Protein AF-A0A7W6WZ16-F1 (afdb_monomer)

Solvent-accessible surface area (backbone atoms only — not comparable to full-atom values): 5465 Å² total; per-residue (Å²): 131,60,71,68,59,53,49,54,52,39,53,52,36,52,51,52,47,61,51,48,55,51,52,49,54,53,47,51,52,51,48,51,54,39,45,76,71,71,44,92,47,67,68,59,51,55,54,48,51,52,51,52,58,50,47,53,53,44,51,54,52,35,55,49,48,52,46,66,71,70,42,80,76,68,75,72,52,64,67,59,50,50,49,52,52,50,50,56,50,47,61,61,62,75,74,114

Secondary structure (DSSP, 8-state):
--HHHHHHHHHHHHHHHHHHHHHHHHHHHHHHHHHHTT---HHHHHHHHHHHHHHHHHHHHHHHHHHHHH---PPP-HHHHHHHHHHHHHHHHTT-

Mean predicted aligned error: 11.6 Å

Nearest PDB structures (foldseek):
  6he1-assembly1_A  TM=9.398E-01  e=2.734E-01  Pseudomonas aeruginosa
  6r1m-assembly1_A  TM=9.812E-01  e=1.140E+00  Escherichia coli
  6r1m-assembly1_B  TM=9.765E-01  e=1.140E+00  Escherichia coli
  6r1o-assembly1_A-2  TM=9.817E-01  e=1.916E+00  Escherichia coli
  6x94-assembly1_A  TM=7.376E-01  e=6.161E+00  Methanosarcina mazei Go1

pLDDT: mean 83.25, std 11.45, range [54.12, 96.81]

Structure (mmCIF, N/CA/C/O backbone):
d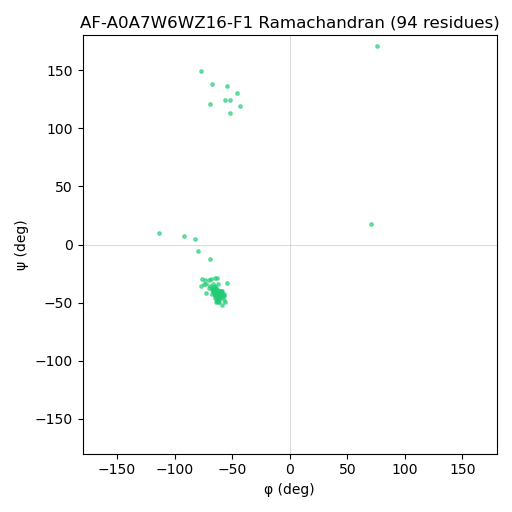ata_AF-A0A7W6WZ16-F1
#
_entry.id   AF-A0A7W6WZ16-F1
#
loop_
_atom_site.group_PDB
_atom_site.id
_atom_site.type_symbol
_atom_site.label_atom_id
_atom_site.label_alt_id
_atom_site.label_comp_id
_atom_site.label_asym_id
_atom_site.label_entity_id
_atom_site.label_seq_id
_atom_site.pdbx_PDB_ins_code
_atom_site.Cartn_x
_atom_site.Cartn_y
_atom_site.Cartn_z
_atom_site.occupancy
_atom_site.B_iso_or_equiv
_atom_site.auth_seq_id
_atom_site.auth_comp_id
_atom_site.auth_asym_id
_atom_site.auth_atom_id
_atom_site.pdbx_PDB_model_num
ATOM 1 N N . MET A 1 1 ? 11.009 10.245 -22.408 1.00 58.56 1 MET A N 1
ATOM 2 C CA . MET A 1 1 ? 11.369 10.701 -21.049 1.00 58.56 1 MET A CA 1
ATOM 3 C C . MET A 1 1 ? 12.799 10.281 -20.790 1.00 58.56 1 MET A C 1
ATOM 5 O O . MET A 1 1 ? 13.184 9.225 -21.279 1.00 58.56 1 MET A O 1
ATOM 9 N N . ASP A 1 2 ? 13.575 11.113 -20.103 1.00 83.25 2 ASP A N 1
ATOM 10 C CA . ASP A 1 2 ? 14.966 10.804 -19.770 1.00 83.25 2 ASP A CA 1
ATOM 11 C C . ASP A 1 2 ? 15.032 9.631 -18.773 1.00 83.25 2 ASP A C 1
ATOM 13 O O . ASP A 1 2 ? 14.216 9.545 -17.850 1.00 83.25 2 ASP A O 1
ATOM 17 N N . ARG A 1 3 ? 15.970 8.703 -18.970 1.00 78.06 3 ARG A N 1
ATOM 18 C CA . ARG A 1 3 ? 16.079 7.460 -18.187 1.00 78.06 3 ARG A CA 1
ATOM 19 C C . ARG A 1 3 ? 16.345 7.748 -16.708 1.00 78.06 3 ARG A C 1
ATOM 21 O O . ARG A 1 3 ? 15.816 7.052 -15.842 1.00 78.06 3 ARG A O 1
ATOM 28 N N . GLU A 1 4 ? 17.096 8.809 -16.423 1.00 83.50 4 GLU A N 1
ATOM 29 C CA . GLU A 1 4 ? 17.380 9.260 -15.058 1.00 83.50 4 GLU A CA 1
ATOM 30 C C . GLU A 1 4 ? 16.125 9.770 -14.332 1.00 83.50 4 GLU A C 1
ATOM 32 O O . GLU A 1 4 ? 15.941 9.514 -13.141 1.00 83.50 4 GLU A O 1
ATOM 37 N N . MET A 1 5 ? 15.214 10.445 -15.043 1.00 84.50 5 MET A N 1
ATOM 38 C CA . MET A 1 5 ? 13.941 10.909 -14.476 1.00 84.50 5 MET A CA 1
ATOM 39 C C . MET A 1 5 ? 13.057 9.723 -14.069 1.00 84.50 5 MET A C 1
ATOM 41 O O . MET A 1 5 ? 12.481 9.722 -12.981 1.00 84.50 5 MET A O 1
ATOM 45 N N . LEU A 1 6 ? 12.992 8.687 -14.912 1.00 80.94 6 LEU A N 1
ATOM 46 C CA . LEU A 1 6 ? 12.233 7.469 -14.621 1.00 80.94 6 LEU A CA 1
ATOM 47 C C . LEU A 1 6 ? 12.799 6.704 -13.414 1.00 80.94 6 LEU A C 1
ATOM 49 O O . LEU A 1 6 ? 12.025 6.205 -12.600 1.00 80.94 6 LEU A O 1
ATOM 53 N N . GLN A 1 7 ? 14.124 6.656 -13.244 1.00 84.56 7 GLN A N 1
ATOM 54 C CA . GLN A 1 7 ? 14.748 6.055 -12.057 1.00 84.56 7 GLN A CA 1
ATOM 55 C C . GLN A 1 7 ? 14.414 6.814 -10.769 1.00 84.56 7 GLN A C 1
ATOM 57 O O . GLN A 1 7 ? 14.038 6.188 -9.781 1.00 84.56 7 GLN A O 1
ATOM 62 N N . ARG A 1 8 ? 14.455 8.153 -10.782 1.00 85.06 8 ARG A N 1
ATOM 63 C CA . ARG A 1 8 ? 14.051 8.959 -9.614 1.00 85.06 8 ARG A CA 1
ATOM 64 C C . ARG A 1 8 ? 12.585 8.741 -9.247 1.00 85.06 8 ARG A C 1
ATOM 66 O O . ARG A 1 8 ? 12.256 8.596 -8.071 1.00 85.06 8 ARG A O 1
ATOM 73 N N . HIS A 1 9 ? 11.702 8.681 -10.244 1.00 82.12 9 HIS A N 1
ATOM 74 C CA . HIS A 1 9 ? 10.290 8.377 -10.014 1.00 82.12 9 HIS A CA 1
ATOM 75 C C . HIS A 1 9 ? 10.089 6.956 -9.471 1.00 82.12 9 HIS A C 1
ATOM 77 O O . HIS A 1 9 ? 9.262 6.764 -8.580 1.00 82.12 9 HIS A O 1
ATOM 83 N N . LEU A 1 10 ? 10.868 5.977 -9.945 1.00 85.44 10 LEU A N 1
ATOM 84 C CA . LEU A 1 10 ? 10.834 4.611 -9.425 1.00 85.44 10 LEU A CA 1
ATOM 85 C C . LEU A 1 10 ? 11.254 4.557 -7.952 1.00 85.44 10 LEU A C 1
ATOM 87 O O . LEU A 1 10 ? 10.538 3.969 -7.143 1.00 85.44 10 LEU A O 1
ATOM 91 N N . GLU A 1 11 ? 12.371 5.190 -7.593 1.00 88.62 11 GLU A N 1
ATOM 92 C CA . GLU A 1 11 ? 12.841 5.248 -6.205 1.00 88.62 11 GLU A CA 1
ATOM 93 C C . GLU A 1 11 ? 11.805 5.905 -5.287 1.00 88.62 11 GLU A C 1
ATOM 95 O O . GLU A 1 11 ? 11.524 5.407 -4.194 1.00 88.62 11 GLU A O 1
ATOM 100 N N . GLN A 1 12 ? 11.190 7.002 -5.735 1.00 86.69 12 GLN A N 1
ATOM 101 C CA . GLN A 1 12 ? 10.133 7.673 -4.985 1.00 86.69 12 GLN A CA 1
ATOM 102 C C . GLN A 1 12 ? 8.898 6.774 -4.815 1.00 86.69 12 GLN A C 1
ATOM 104 O O . GLN A 1 12 ? 8.382 6.646 -3.703 1.00 86.69 12 GLN A O 1
ATOM 109 N N . ALA A 1 13 ? 8.451 6.108 -5.883 1.00 82.25 13 ALA A N 1
ATOM 110 C CA . ALA A 1 13 ? 7.322 5.183 -5.833 1.00 82.25 13 ALA A CA 1
ATOM 111 C C . ALA A 1 13 ? 7.596 4.005 -4.884 1.00 82.25 13 ALA A C 1
ATOM 113 O O . ALA A 1 13 ? 6.743 3.656 -4.069 1.00 82.25 13 ALA A O 1
ATOM 114 N N . GLN A 1 14 ? 8.802 3.433 -4.919 1.00 86.00 14 GLN A N 1
ATOM 115 C CA . GLN A 1 14 ? 9.210 2.349 -4.022 1.00 86.00 14 GLN A CA 1
ATOM 116 C C . GLN A 1 14 ? 9.227 2.785 -2.552 1.00 86.00 14 GLN A C 1
ATOM 118 O O . GLN A 1 14 ? 8.718 2.062 -1.693 1.00 86.00 14 GLN A O 1
ATOM 123 N N . ARG A 1 15 ? 9.754 3.979 -2.251 1.00 88.12 15 ARG A N 1
ATOM 124 C CA . ARG A 1 15 ? 9.737 4.532 -0.886 1.00 88.12 15 ARG A CA 1
ATOM 125 C C . ARG A 1 15 ? 8.313 4.741 -0.379 1.00 88.12 15 ARG A C 1
ATOM 127 O O . ARG A 1 15 ? 8.021 4.373 0.756 1.00 88.12 15 ARG A O 1
ATOM 134 N N . HIS A 1 16 ? 7.427 5.286 -1.211 1.00 84.06 16 HIS A N 1
ATOM 135 C CA . HIS A 1 16 ? 6.028 5.500 -0.839 1.00 84.06 16 HIS A CA 1
ATOM 136 C C . HIS A 1 16 ? 5.282 4.186 -0.586 1.00 84.06 16 HIS A C 1
ATOM 138 O O . HIS A 1 16 ? 4.554 4.097 0.402 1.00 84.06 16 HIS A O 1
ATOM 144 N N . VAL A 1 17 ? 5.505 3.160 -1.417 1.00 83.81 17 VAL A N 1
ATOM 145 C CA . VAL A 1 17 ? 4.944 1.811 -1.222 1.00 83.81 17 VAL A CA 1
ATOM 146 C C . VAL A 1 17 ? 5.388 1.238 0.126 1.00 83.81 17 VAL A C 1
ATOM 148 O O . VAL A 1 17 ? 4.537 0.884 0.940 1.00 83.81 17 VAL A O 1
ATOM 151 N N . ALA A 1 18 ? 6.695 1.242 0.408 1.00 88.38 18 ALA A N 1
ATOM 152 C CA . ALA A 1 18 ? 7.247 0.672 1.639 1.00 88.38 18 ALA A CA 1
ATOM 153 C C . ALA A 1 18 ? 6.878 1.463 2.909 1.00 88.38 18 ALA A C 1
ATOM 155 O O . ALA A 1 18 ? 6.824 0.908 4.008 1.00 88.38 18 ALA A O 1
ATOM 156 N N . GLN A 1 19 ? 6.679 2.780 2.804 1.00 88.50 19 GLN A N 1
ATOM 157 C CA . GLN A 1 19 ? 6.210 3.594 3.928 1.00 88.50 19 GLN A CA 1
ATOM 158 C C . GLN A 1 19 ? 4.729 3.330 4.221 1.00 88.50 19 GLN A C 1
ATOM 160 O O . GLN A 1 19 ? 4.347 3.196 5.381 1.00 88.50 19 GLN A O 1
ATOM 165 N N . ARG A 1 20 ? 3.897 3.219 3.182 1.00 88.12 20 ARG A N 1
ATOM 166 C CA . ARG A 1 20 ? 2.469 2.938 3.347 1.00 88.12 20 ARG A CA 1
ATOM 167 C C . ARG A 1 20 ? 2.192 1.542 3.879 1.00 88.12 20 ARG A C 1
ATOM 169 O O . ARG A 1 20 ? 1.325 1.420 4.731 1.00 88.12 20 ARG A O 1
ATOM 176 N N . GLU A 1 21 ? 2.941 0.528 3.451 1.00 90.75 21 GLU A N 1
ATOM 177 C CA . GLU A 1 21 ? 2.834 -0.832 4.007 1.00 90.75 21 GLU A CA 1
ATOM 178 C C . GLU A 1 21 ? 3.067 -0.842 5.518 1.00 90.75 21 GLU A C 1
ATOM 180 O O . GLU A 1 21 ? 2.280 -1.419 6.263 1.00 90.75 21 GLU A O 1
ATOM 185 N N . ARG A 1 22 ? 4.097 -0.123 5.984 1.00 91.38 22 ARG A N 1
AT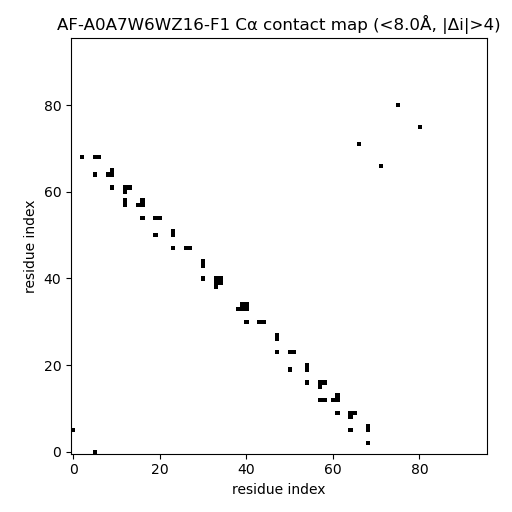OM 186 C CA . ARG A 1 22 ? 4.363 0.036 7.419 1.00 91.38 22 ARG A CA 1
ATOM 187 C C . ARG A 1 22 ? 3.214 0.732 8.142 1.00 91.38 22 ARG A C 1
ATOM 189 O O . ARG A 1 22 ? 2.761 0.241 9.168 1.00 91.38 22 ARG A O 1
ATOM 196 N N . HIS A 1 23 ? 2.707 1.836 7.595 1.00 89.88 23 HIS A N 1
ATOM 197 C CA . HIS A 1 23 ? 1.590 2.554 8.213 1.00 89.88 23 HIS A CA 1
ATOM 198 C C . HIS A 1 23 ? 0.295 1.729 8.245 1.00 89.88 23 HIS A C 1
ATOM 200 O O . HIS A 1 23 ? -0.437 1.806 9.226 1.00 89.88 23 HIS A O 1
ATOM 206 N N . ILE A 1 24 ? 0.004 0.946 7.203 1.00 92.56 24 ILE A N 1
ATOM 207 C CA . ILE A 1 24 ? -1.159 0.049 7.166 1.00 92.56 24 ILE A CA 1
ATOM 208 C C . ILE A 1 24 ? -1.036 -1.001 8.274 1.00 92.56 24 ILE A C 1
ATOM 210 O O . ILE A 1 24 ? -1.951 -1.115 9.084 1.00 92.56 24 ILE A O 1
ATOM 214 N N . ALA A 1 25 ? 0.114 -1.673 8.382 1.00 93.50 25 ALA A N 1
ATOM 215 C CA . ALA A 1 25 ? 0.351 -2.668 9.428 1.00 93.50 25 ALA A CA 1
ATOM 216 C C . ALA A 1 25 ? 0.227 -2.070 10.844 1.00 93.50 25 ALA A C 1
ATOM 218 O O . ALA A 1 25 ? -0.378 -2.665 11.734 1.00 93.50 25 ALA A O 1
ATOM 219 N N . GLU A 1 26 ? 0.751 -0.861 11.065 1.00 93.56 26 GLU A N 1
ATOM 220 C CA . GLU A 1 26 ? 0.592 -0.159 12.343 1.00 93.56 26 GLU A CA 1
ATOM 221 C C . GLU A 1 26 ? -0.873 0.184 12.651 1.00 93.56 26 GLU A C 1
ATOM 223 O O . GLU A 1 26 ? -1.294 0.087 13.806 1.00 93.56 26 GLU A O 1
ATOM 228 N N . GLN A 1 27 ? -1.659 0.582 11.646 1.00 94.56 27 GLN A N 1
ATOM 229 C CA . GLN A 1 27 ? -3.078 0.890 11.832 1.00 94.56 27 GLN A CA 1
ATOM 230 C C . GLN A 1 27 ? -3.903 -0.365 12.108 1.00 94.56 27 GLN A C 1
ATOM 232 O O . GLN A 1 27 ? -4.780 -0.323 12.964 1.00 94.56 27 GLN A O 1
ATOM 237 N N . GLU A 1 28 ? -3.590 -1.490 11.470 1.00 95.25 28 GLU A N 1
ATOM 238 C CA . GLU A 1 28 ? -4.223 -2.778 11.775 1.00 95.25 28 GLU A CA 1
ATOM 239 C C . GLU A 1 28 ? -4.020 -3.189 13.231 1.00 95.25 28 GLU A C 1
ATOM 241 O O . GLU A 1 28 ? -4.978 -3.564 13.909 1.00 95.25 28 GLU A O 1
ATOM 246 N N . LEU A 1 29 ? -2.791 -3.057 13.742 1.00 96.25 29 LEU A N 1
ATOM 247 C CA . LEU A 1 29 ? -2.490 -3.350 15.144 1.00 96.25 29 LEU A CA 1
ATOM 248 C C . LEU A 1 29 ? -3.290 -2.446 16.089 1.00 96.25 29 LEU A C 1
ATOM 250 O O . LEU A 1 29 ? -3.916 -2.938 17.027 1.00 96.25 29 LEU A O 1
ATOM 254 N N . ARG A 1 30 ? -3.342 -1.136 15.811 1.00 95.12 30 ARG A N 1
ATOM 255 C CA . ARG A 1 30 ? -4.117 -0.180 16.621 1.00 95.12 30 ARG A CA 1
ATOM 256 C C . ARG A 1 30 ? -5.614 -0.474 16.595 1.00 95.12 30 ARG A C 1
ATOM 258 O O . ARG A 1 30 ? -6.267 -0.381 17.630 1.00 95.12 30 ARG A O 1
ATOM 265 N N . ILE A 1 31 ? -6.161 -0.822 15.433 1.00 95.75 31 ILE A N 1
ATOM 266 C CA . ILE A 1 31 ? -7.574 -1.183 15.285 1.00 95.75 31 ILE A CA 1
ATOM 267 C C . ILE A 1 31 ? -7.886 -2.450 16.084 1.00 95.75 31 ILE A C 1
ATOM 269 O O . ILE A 1 31 ? -8.892 -2.485 16.789 1.00 95.75 31 ILE A O 1
ATOM 273 N N . ASN A 1 32 ? -7.013 -3.457 16.033 1.00 95.62 32 ASN A N 1
ATOM 274 C CA . ASN A 1 32 ? -7.170 -4.679 16.818 1.00 95.62 32 ASN A CA 1
ATOM 275 C C . ASN A 1 32 ? -7.153 -4.382 18.328 1.00 95.62 32 ASN A C 1
ATOM 277 O O . ASN A 1 32 ? -8.043 -4.820 19.059 1.00 95.62 32 ASN A O 1
ATOM 281 N N . ASP A 1 33 ? -6.212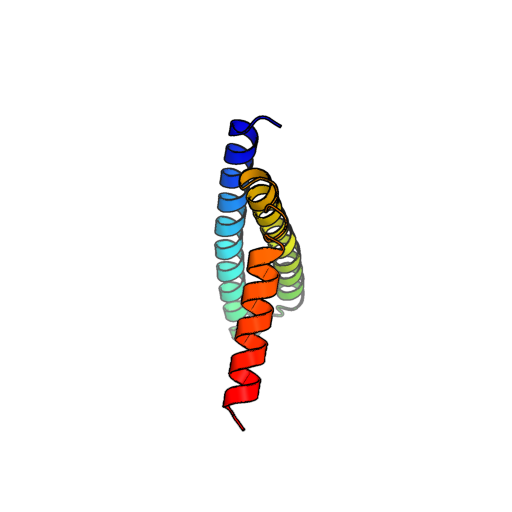 -3.554 18.789 1.00 96.25 33 ASP A N 1
ATOM 282 C CA . ASP A 1 33 ? -6.157 -3.132 20.190 1.00 96.25 33 ASP A CA 1
ATOM 283 C C . ASP A 1 33 ? -7.428 -2.393 20.631 1.00 96.25 33 ASP A C 1
ATOM 285 O O . ASP A 1 33 ? -7.969 -2.682 21.700 1.00 96.25 33 ASP A O 1
ATOM 289 N N . LEU A 1 34 ? -7.953 -1.487 19.801 1.00 95.19 34 LEU A N 1
ATOM 290 C CA . LEU A 1 34 ? -9.211 -0.784 20.071 1.00 95.19 34 LEU A CA 1
ATOM 291 C C . LEU A 1 34 ? -10.411 -1.740 20.106 1.00 95.19 34 LEU A C 1
ATOM 293 O O . LEU A 1 34 ? -11.239 -1.652 21.015 1.00 95.19 34 LEU A O 1
ATOM 297 N N . ALA A 1 35 ? -10.482 -2.686 19.170 1.00 95.06 35 ALA A N 1
ATOM 298 C CA . ALA A 1 35 ? -11.542 -3.688 19.123 1.00 95.06 35 ALA A CA 1
ATOM 299 C C . ALA A 1 35 ? -11.520 -4.590 20.367 1.00 95.06 35 ALA A C 1
ATOM 301 O O . ALA A 1 35 ? -12.564 -4.863 20.960 1.00 95.06 35 ALA A O 1
ATOM 302 N N . ARG A 1 36 ? -10.328 -4.990 20.830 1.00 95.94 36 ARG A N 1
ATOM 303 C CA . ARG A 1 36 ? -10.147 -5.770 22.065 1.00 95.94 36 ARG A CA 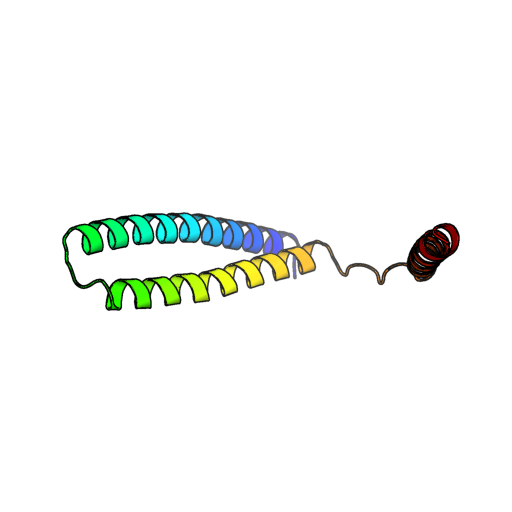1
ATOM 304 C C . ARG A 1 36 ? -10.601 -5.009 23.313 1.00 95.94 36 ARG A C 1
ATOM 306 O O . ARG A 1 36 ? -11.036 -5.630 24.280 1.00 95.94 36 ARG A O 1
ATOM 313 N N . LEU A 1 37 ? -10.522 -3.680 23.292 1.00 96.50 37 LEU A N 1
ATOM 314 C CA . LEU A 1 37 ? -11.040 -2.798 24.343 1.00 96.50 37 LEU A CA 1
ATOM 315 C C . LEU A 1 37 ? -12.552 -2.522 24.214 1.00 96.50 37 LEU A C 1
ATOM 317 O O . LEU A 1 37 ? -13.089 -1.718 24.977 1.00 96.50 37 LEU A O 1
ATOM 321 N N . GLY A 1 38 ? -13.240 -3.160 23.260 1.00 96.06 38 GLY A N 1
ATOM 322 C CA . GLY A 1 38 ? -14.672 -2.981 23.021 1.00 96.06 38 GLY A CA 1
ATOM 323 C C . GLY A 1 38 ? -15.038 -1.623 22.416 1.00 96.06 38 GLY A C 1
ATOM 324 O O . GLY A 1 38 ? -16.193 -1.214 22.507 1.00 96.06 38 GLY A O 1
ATOM 325 N N . GLN A 1 39 ? -14.069 -0.903 21.842 1.00 95.88 39 GLN A N 1
ATOM 326 C CA . GLN A 1 39 ? -14.323 0.366 21.161 1.00 95.88 39 GLN A CA 1
ATOM 327 C C . GLN A 1 39 ? -14.938 0.121 19.778 1.00 95.88 39 GLN A C 1
ATOM 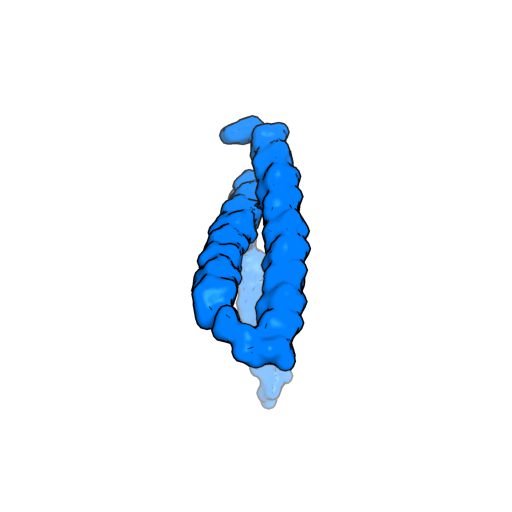329 O O . GLN A 1 39 ? -14.625 -0.871 19.114 1.00 95.88 39 GLN A O 1
ATOM 334 N N . ASP A 1 40 ? -15.775 1.052 19.316 1.00 95.62 40 ASP A N 1
ATOM 335 C CA . ASP A 1 40 ? -16.249 1.038 17.932 1.00 95.62 40 ASP A CA 1
ATOM 336 C C . ASP A 1 40 ? -15.093 1.383 16.984 1.00 95.62 40 ASP A C 1
ATOM 338 O O . ASP A 1 40 ? -14.470 2.441 17.074 1.00 95.62 40 ASP A O 1
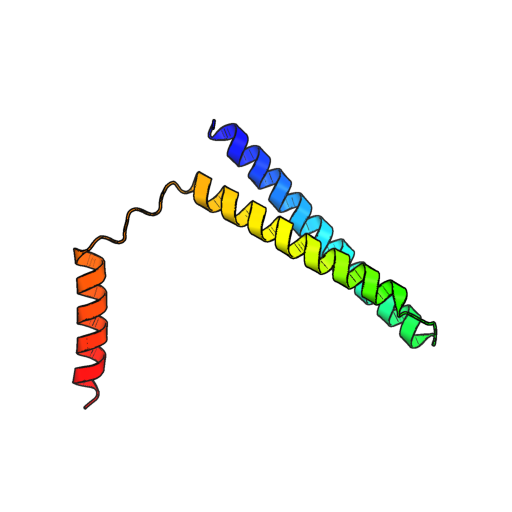ATOM 342 N N . THR A 1 41 ? -14.804 0.463 16.070 1.00 96.81 41 THR A N 1
ATOM 343 C CA . THR A 1 41 ? -13.719 0.572 15.090 1.00 96.81 41 THR A CA 1
ATOM 344 C C . THR A 1 41 ? -14.236 0.692 13.658 1.00 96.81 41 THR A C 1
ATOM 346 O O . THR A 1 41 ? -13.444 0.635 12.717 1.00 96.81 41 THR A O 1
ATOM 349 N N . THR A 1 42 ? -15.543 0.882 13.456 1.00 95.56 42 THR A N 1
ATOM 350 C CA . THR A 1 42 ? -16.177 0.894 12.127 1.00 95.56 42 THR A CA 1
ATOM 351 C C . THR A 1 42 ? -15.550 1.934 11.194 1.00 95.56 42 THR A C 1
ATOM 353 O O . THR A 1 42 ? -15.151 1.612 10.076 1.00 95.56 42 THR A O 1
ATOM 356 N N . GLU A 1 43 ? -15.397 3.177 11.654 1.00 94.06 43 GLU A N 1
ATOM 357 C CA . GLU A 1 43 ? -14.788 4.242 10.842 1.00 94.06 43 GLU A CA 1
ATOM 358 C C . GLU A 1 43 ? -13.281 4.042 10.635 1.00 94.06 43 GLU A C 1
ATOM 360 O O . GLU A 1 43 ? -12.745 4.396 9.585 1.00 94.06 43 GLU A O 1
ATOM 365 N N . ALA A 1 44 ? -12.594 3.420 11.596 1.00 93.12 44 ALA A N 1
ATOM 366 C CA . ALA A 1 44 ? -11.176 3.109 11.459 1.00 93.12 44 ALA A CA 1
ATOM 367 C C . ALA A 1 44 ? -10.934 2.058 10.362 1.00 93.12 44 ALA A C 1
ATOM 369 O O . ALA A 1 44 ? -10.014 2.219 9.561 1.00 93.12 44 ALA A O 1
ATOM 370 N N . HIS A 1 45 ? -11.800 1.043 10.261 1.00 94.38 45 HIS A N 1
ATOM 371 C CA . HIS A 1 45 ? -11.760 0.067 9.169 1.00 94.38 45 HIS A CA 1
ATOM 372 C C . HIS A 1 45 ? -12.055 0.714 7.810 1.00 94.38 45 HIS A C 1
ATOM 374 O O . HIS A 1 45 ? -11.304 0.497 6.866 1.00 94.38 45 HIS A O 1
ATOM 380 N N . LYS A 1 46 ? -13.062 1.597 7.712 1.00 93.94 46 LYS A N 1
ATOM 381 C CA . LYS A 1 46 ? -13.336 2.339 6.463 1.00 93.94 46 LYS A CA 1
ATOM 382 C C . LYS A 1 46 ? -12.148 3.191 6.015 1.00 93.94 46 LYS A C 1
ATOM 384 O O . LYS A 1 46 ? -11.852 3.292 4.825 1.00 93.94 46 LYS A O 1
ATOM 389 N N . LEU A 1 47 ? -11.458 3.831 6.960 1.00 91.94 47 LEU A N 1
ATOM 390 C CA . LEU A 1 47 ? -10.243 4.582 6.655 1.00 91.94 47 LEU A CA 1
ATOM 391 C C . LEU A 1 47 ? -9.114 3.655 6.182 1.00 91.94 47 LEU A C 1
ATOM 393 O O . LEU A 1 47 ? -8.394 4.001 5.244 1.00 91.94 47 LEU A O 1
ATOM 397 N N . LEU A 1 48 ? -8.979 2.479 6.796 1.00 93.31 48 LEU A N 1
ATOM 398 C CA . LEU A 1 48 ? -7.996 1.478 6.399 1.00 93.31 48 LEU A CA 1
ATOM 399 C C . LEU A 1 48 ? -8.261 0.948 4.979 1.00 93.31 48 LEU A C 1
ATOM 401 O O . LEU A 1 48 ? -7.324 0.854 4.186 1.00 93.31 48 LEU A O 1
ATOM 405 N N . ASP A 1 49 ? -9.523 0.727 4.608 1.00 93.75 49 ASP A N 1
ATOM 406 C CA . ASP A 1 49 ? -9.915 0.348 3.243 1.00 93.75 49 ASP A CA 1
ATOM 407 C C . ASP A 1 49 ? -9.478 1.398 2.208 1.00 93.75 49 ASP A C 1
ATOM 409 O O . ASP A 1 49 ? -8.964 1.062 1.137 1.00 93.75 49 ASP A O 1
ATOM 413 N N . ASN A 1 50 ? -9.591 2.688 2.539 1.00 90.69 50 ASN A N 1
ATOM 414 C CA . ASN A 1 50 ? -9.099 3.766 1.676 1.00 90.69 50 ASN A CA 1
ATOM 415 C C . ASN A 1 50 ? -7.569 3.739 1.528 1.00 90.69 50 ASN A C 1
ATOM 417 O O . ASN A 1 50 ? -7.038 4.011 0.443 1.00 90.69 50 ASN A O 1
ATOM 421 N N . PHE A 1 51 ? -6.839 3.400 2.597 1.00 88.62 51 PHE A N 1
ATOM 422 C CA . PHE A 1 51 ? -5.390 3.220 2.516 1.00 88.62 51 PHE A CA 1
ATOM 423 C C . PHE A 1 51 ? -5.018 2.040 1.623 1.00 88.62 51 PHE A C 1
ATOM 425 O O . PHE A 1 51 ? -4.124 2.198 0.788 1.00 88.62 51 PHE A O 1
ATOM 432 N N . TYR A 1 52 ? -5.742 0.924 1.717 1.00 91.25 52 TYR A N 1
ATOM 433 C CA . TYR A 1 52 ? -5.573 -0.227 0.833 1.00 91.25 52 TYR A CA 1
ATOM 434 C C . TYR A 1 52 ? -5.843 0.115 -0.633 1.00 91.25 52 TYR A C 1
ATOM 436 O O . TYR A 1 52 ? -4.994 -0.136 -1.492 1.00 91.25 52 TYR A O 1
ATOM 444 N N . ALA A 1 53 ? -6.970 0.765 -0.930 1.00 91.31 53 ALA A N 1
ATOM 445 C CA . ALA A 1 53 ? -7.310 1.181 -2.289 1.00 91.31 53 ALA A CA 1
ATOM 446 C C . ALA A 1 53 ? -6.225 2.084 -2.894 1.00 91.31 53 ALA A C 1
ATOM 448 O O . ALA A 1 53 ? -5.800 1.908 -4.037 1.00 91.31 53 ALA A O 1
ATOM 449 N N . SER A 1 54 ? -5.713 3.026 -2.103 1.00 86.81 54 SER A N 1
ATOM 450 C CA . SER A 1 54 ? -4.655 3.916 -2.559 1.00 86.81 54 SER A CA 1
ATOM 451 C C . SER A 1 54 ? -3.288 3.211 -2.652 1.00 86.81 54 SER A C 1
ATOM 453 O O . SER A 1 54 ? -2.504 3.540 -3.539 1.00 86.81 54 SER A O 1
ATOM 455 N N . GLN A 1 55 ? -3.001 2.199 -1.822 1.00 90.06 55 GLN A N 1
ATOM 456 C CA . GLN A 1 55 ? -1.794 1.366 -1.939 1.00 90.06 55 GLN A CA 1
ATOM 457 C C . GLN A 1 55 ? -1.751 0.607 -3.268 1.00 90.06 55 GLN A C 1
ATOM 459 O O . GLN A 1 55 ? -0.709 0.578 -3.925 1.00 90.06 55 GLN A O 1
ATOM 464 N N . VAL A 1 56 ? -2.888 0.065 -3.710 1.00 90.69 56 VAL A N 1
ATOM 465 C CA . VAL A 1 56 ? -3.002 -0.597 -5.019 1.00 90.69 56 VAL A CA 1
ATOM 466 C C . VAL A 1 56 ? -2.619 0.358 -6.152 1.00 90.69 56 VAL A C 1
ATOM 468 O O . VAL A 1 56 ? -1.856 -0.020 -7.040 1.00 90.69 56 VAL A O 1
ATOM 471 N N . GLN A 1 57 ? -3.072 1.614 -6.102 1.00 86.88 57 GLN A N 1
ATOM 472 C CA . GLN A 1 57 ? -2.724 2.625 -7.109 1.00 86.88 57 GLN A CA 1
ATOM 473 C C . GLN A 1 57 ? -1.216 2.929 -7.135 1.00 86.88 57 GLN A C 1
ATOM 475 O O . GLN A 1 57 ? -0.630 3.050 -8.212 1.00 86.88 57 GLN A O 1
ATOM 480 N N . HIS A 1 58 ? -0.564 3.008 -5.968 1.00 82.06 58 HIS A N 1
ATOM 481 C CA . HIS A 1 58 ? 0.889 3.224 -5.883 1.00 82.06 58 HIS A CA 1
ATOM 482 C C . HIS A 1 58 ? 1.687 2.043 -6.442 1.00 82.06 58 HIS A C 1
ATOM 484 O O . HIS A 1 58 ? 2.659 2.254 -7.169 1.00 82.06 58 HIS A O 1
ATOM 490 N N . ILE A 1 59 ? 1.255 0.809 -6.166 1.00 86.94 59 ILE A N 1
ATOM 491 C CA . ILE A 1 59 ? 1.865 -0.406 -6.728 1.00 86.94 59 ILE A CA 1
ATOM 492 C C . ILE A 1 59 ? 1.720 -0.418 -8.254 1.00 86.94 59 ILE A C 1
ATOM 494 O O . ILE A 1 59 ? 2.710 -0.600 -8.960 1.00 86.94 59 ILE A O 1
ATOM 498 N N . GLN A 1 60 ? 0.524 -0.136 -8.778 1.00 87.12 60 GLN A N 1
ATOM 499 C CA . GLN A 1 60 ? 0.287 -0.056 -10.223 1.00 87.12 60 GLN A CA 1
ATOM 500 C C . GLN A 1 60 ? 1.160 1.012 -10.896 1.00 87.12 60 GLN A C 1
ATOM 502 O O . GLN A 1 60 ? 1.693 0.785 -11.984 1.00 87.12 60 GLN A O 1
ATOM 507 N N . HIS A 1 61 ? 1.340 2.168 -10.251 1.00 83.19 61 HIS A N 1
ATOM 508 C CA . HIS A 1 61 ? 2.214 3.222 -10.758 1.00 83.19 61 HIS A CA 1
ATOM 509 C C . HIS A 1 61 ? 3.684 2.782 -10.800 1.00 83.19 61 HIS A C 1
ATOM 511 O O . HIS A 1 61 ? 4.343 2.952 -11.827 1.00 83.19 61 HIS A O 1
ATOM 517 N N . ARG A 1 62 ? 4.183 2.153 -9.726 1.00 85.75 62 ARG A N 1
ATOM 518 C CA . ARG A 1 62 ? 5.534 1.569 -9.678 1.00 85.75 62 ARG A CA 1
ATOM 519 C C . ARG A 1 62 ? 5.732 0.542 -10.793 1.00 85.75 62 ARG A C 1
ATOM 521 O O . ARG A 1 62 ? 6.728 0.600 -11.509 1.00 85.75 62 ARG A O 1
ATOM 528 N N . ASP A 1 63 ? 4.781 -0.370 -10.960 1.00 87.31 63 ASP A N 1
ATOM 529 C CA . ASP A 1 63 ? 4.867 -1.447 -11.947 1.00 87.31 63 ASP A CA 1
ATOM 530 C C . ASP A 1 63 ? 4.832 -0.905 -13.382 1.00 87.31 63 ASP A C 1
ATOM 532 O O . ASP A 1 63 ? 5.528 -1.415 -14.261 1.00 87.31 63 ASP A O 1
ATOM 536 N N . ARG A 1 64 ? 4.086 0.180 -13.624 1.00 85.50 64 ARG A N 1
ATOM 537 C CA . ARG A 1 64 ? 4.128 0.905 -14.897 1.00 85.50 64 ARG A CA 1
ATOM 538 C C . ARG A 1 64 ? 5.511 1.503 -15.166 1.00 85.50 64 ARG A C 1
ATOM 540 O O . ARG A 1 64 ? 6.033 1.300 -16.258 1.00 85.50 64 ARG A O 1
ATOM 547 N N . ILE A 1 65 ? 6.117 2.187 -14.193 1.00 82.81 65 ILE A N 1
ATOM 548 C CA . ILE A 1 65 ? 7.464 2.766 -14.348 1.00 82.81 65 ILE A CA 1
ATOM 549 C C . ILE A 1 65 ? 8.500 1.666 -14.611 1.00 82.81 65 ILE A C 1
ATOM 551 O O . ILE A 1 65 ? 9.367 1.831 -15.466 1.00 82.81 65 ILE A O 1
ATOM 555 N N . LEU A 1 66 ? 8.391 0.521 -13.929 1.00 84.50 66 LEU A N 1
ATOM 556 C CA . LEU A 1 66 ? 9.263 -0.633 -14.168 1.00 84.50 66 LEU A CA 1
ATOM 557 C C . LEU A 1 66 ? 9.152 -1.150 -15.607 1.00 84.50 66 LEU A C 1
ATOM 559 O O . LEU A 1 66 ? 10.175 -1.434 -16.226 1.00 84.50 66 LEU A O 1
ATOM 563 N N . ARG A 1 67 ? 7.936 -1.229 -16.163 1.00 84.62 67 ARG A N 1
ATOM 564 C CA . ARG A 1 67 ? 7.728 -1.604 -17.572 1.00 84.62 67 ARG A CA 1
ATOM 565 C C . ARG A 1 67 ? 8.309 -0.572 -18.534 1.00 84.62 67 ARG A C 1
ATOM 567 O O . ARG A 1 67 ? 8.932 -0.950 -19.517 1.00 84.62 67 ARG A O 1
ATOM 574 N N . GLU A 1 68 ? 8.134 0.717 -18.252 1.00 82.19 68 GLU A N 1
ATOM 575 C CA . GLU A 1 68 ? 8.695 1.791 -19.080 1.00 82.19 68 GLU A CA 1
ATOM 576 C C . GLU A 1 68 ? 10.238 1.787 -19.050 1.00 82.19 68 GLU A C 1
ATOM 578 O O . GLU A 1 68 ? 10.872 2.009 -20.080 1.00 82.19 68 GLU A O 1
ATOM 583 N N . LEU A 1 69 ? 10.850 1.461 -17.904 1.00 81.12 69 LEU A N 1
ATOM 584 C CA . LEU A 1 69 ? 12.306 1.334 -17.742 1.00 81.12 69 LEU A CA 1
ATOM 585 C C . LEU A 1 69 ? 12.898 0.063 -18.362 1.00 81.12 69 LEU A C 1
ATOM 587 O O . LEU A 1 69 ? 14.033 0.102 -18.838 1.00 81.12 69 LEU A O 1
ATOM 591 N N . ALA A 1 70 ? 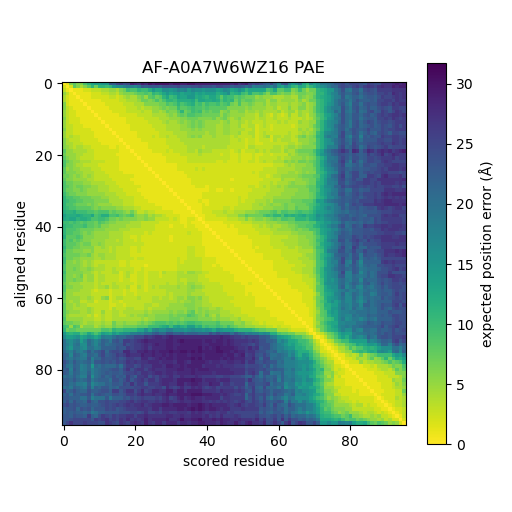12.162 -1.051 -18.355 1.00 80.44 70 ALA A N 1
ATOM 592 C CA . ALA A 1 70 ? 12.583 -2.297 -18.998 1.00 80.44 70 ALA A CA 1
ATOM 593 C C . ALA A 1 70 ? 12.600 -2.195 -20.538 1.00 80.44 70 ALA A C 1
ATOM 595 O O . ALA A 1 70 ? 13.174 -3.058 -21.201 1.00 80.44 70 ALA A O 1
ATOM 596 N N . GLY A 1 71 ? 12.009 -1.133 -21.101 1.00 70.25 71 GLY A N 1
ATOM 597 C CA . GLY A 1 71 ? 11.712 -1.026 -22.527 1.00 70.25 71 GLY A CA 1
ATOM 598 C C . GLY A 1 71 ? 10.503 -1.887 -22.914 1.00 70.25 71 GLY A C 1
ATOM 599 O O . GLY A 1 71 ? 10.010 -2.668 -22.095 1.00 70.25 71 GLY A O 1
ATOM 600 N N . PRO A 1 72 ? 9.977 -1.761 -24.150 1.00 56.38 72 PRO A N 1
ATOM 601 C CA . PRO A 1 72 ? 8.948 -2.677 -24.621 1.00 56.38 72 PRO A CA 1
ATOM 602 C C . PRO A 1 72 ? 9.500 -4.095 -24.494 1.00 56.38 72 PRO A C 1
ATOM 604 O O . PRO A 1 72 ? 10.564 -4.383 -25.040 1.00 56.38 72 PRO A O 1
ATOM 607 N N . VAL A 1 73 ? 8.791 -4.972 -23.776 1.00 54.28 73 VAL A N 1
ATOM 608 C CA . VAL A 1 73 ? 9.023 -6.414 -23.897 1.00 54.28 73 VAL A CA 1
ATOM 609 C C . VAL A 1 73 ? 8.940 -6.685 -25.400 1.00 54.28 73 VAL A C 1
ATOM 611 O O . VAL A 1 73 ? 7.870 -6.431 -25.966 1.00 54.28 73 VAL A O 1
ATOM 614 N N . PRO A 1 74 ? 10.039 -7.071 -26.082 1.00 54.12 74 PRO A N 1
ATOM 615 C CA . PRO A 1 74 ? 9.943 -7.396 -27.494 1.00 54.12 74 PRO A CA 1
ATOM 616 C C . PRO A 1 74 ? 8.845 -8.454 -27.612 1.00 54.12 74 PRO A C 1
ATOM 618 O O . PRO A 1 74 ? 8.777 -9.323 -26.730 1.00 54.12 74 PRO A O 1
ATOM 621 N N . PRO A 1 75 ? 7.941 -8.354 -28.609 1.00 56.19 75 PRO A N 1
ATOM 622 C CA . PRO A 1 75 ? 6.929 -9.383 -28.808 1.00 56.19 75 PRO A CA 1
ATOM 623 C C . PRO A 1 75 ? 7.644 -10.731 -28.721 1.00 56.19 75 PRO A C 1
ATOM 625 O O . PRO A 1 75 ? 8.735 -10.846 -29.294 1.00 56.19 75 PRO A O 1
ATOM 628 N N . PRO A 1 76 ? 7.130 -11.678 -27.912 1.00 59.16 76 PRO A N 1
ATOM 629 C CA . PRO A 1 76 ? 7.824 -12.933 -27.701 1.00 59.16 76 PRO A CA 1
ATOM 630 C C . PRO A 1 76 ? 8.120 -13.492 -29.081 1.00 59.16 76 PRO A C 1
ATOM 632 O O . PRO A 1 76 ? 7.218 -13.557 -29.917 1.00 59.16 76 PRO A O 1
ATOM 635 N N . ASP A 1 77 ? 9.402 -13.759 -29.327 1.00 66.06 77 ASP A N 1
ATOM 636 C CA . ASP A 1 77 ? 9.887 -14.245 -30.611 1.00 66.06 77 ASP A CA 1
ATOM 637 C C . ASP A 1 77 ? 8.906 -15.326 -31.100 1.00 66.06 77 ASP A C 1
ATOM 639 O O . ASP A 1 77 ? 8.644 -16.267 -30.335 1.00 66.06 77 ASP A O 1
ATOM 643 N N . PRO A 1 78 ? 8.248 -15.150 -32.264 1.00 66.00 78 PRO A N 1
ATOM 644 C CA . PRO A 1 78 ? 7.247 -16.099 -32.732 1.00 66.00 78 PRO A CA 1
ATOM 645 C C . PRO A 1 78 ? 7.831 -17.513 -32.790 1.00 66.00 78 PRO A C 1
ATOM 647 O O . PRO A 1 78 ? 7.140 -18.446 -32.388 1.00 66.00 78 PRO A O 1
ATOM 650 N N . ASP A 1 79 ? 9.126 -17.658 -33.094 1.00 71.19 79 ASP A N 1
ATOM 651 C CA . ASP A 1 79 ? 9.810 -18.953 -33.062 1.00 71.19 79 ASP A CA 1
ATOM 652 C C . ASP A 1 79 ? 9.909 -19.521 -31.642 1.00 71.19 79 ASP A C 1
ATOM 654 O O . ASP A 1 79 ? 9.662 -20.707 -31.426 1.00 71.19 79 ASP A O 1
ATOM 658 N N . ARG A 1 80 ? 10.206 -18.693 -30.632 1.00 68.62 80 ARG A N 1
ATOM 659 C CA . ARG A 1 80 ? 10.213 -19.130 -29.223 1.00 68.62 80 ARG A CA 1
ATOM 660 C C . ARG A 1 80 ? 8.801 -19.443 -28.721 1.00 68.62 80 ARG A C 1
ATOM 662 O O . ARG A 1 80 ? 8.623 -20.365 -27.928 1.00 68.62 80 ARG A O 1
ATOM 669 N N . THR A 1 81 ? 7.801 -18.688 -29.167 1.00 74.62 81 THR A N 1
ATOM 670 C CA . THR A 1 81 ? 6.391 -18.891 -28.801 1.00 74.62 81 THR A CA 1
ATOM 671 C C . THR A 1 81 ? 5.870 -20.200 -29.384 1.00 74.62 81 THR A C 1
ATOM 673 O O . THR A 1 81 ? 5.214 -20.967 -28.677 1.00 74.62 81 THR A O 1
ATOM 676 N N . ASP A 1 82 ? 6.213 -20.493 -30.637 1.00 74.75 82 ASP A N 1
ATOM 677 C CA . ASP A 1 82 ? 5.862 -21.746 -31.292 1.00 74.75 82 ASP A CA 1
ATOM 678 C C . ASP A 1 82 ? 6.674 -22.924 -30.746 1.00 74.75 82 ASP A C 1
ATOM 680 O O . ASP A 1 82 ? 6.101 -23.993 -30.556 1.00 74.75 82 ASP A O 1
ATOM 684 N N . GLN A 1 83 ? 7.940 -22.734 -30.360 1.00 70.31 83 GLN A N 1
ATOM 685 C CA . GLN A 1 83 ? 8.711 -23.756 -29.638 1.00 70.31 83 GLN A CA 1
ATOM 686 C C . GLN A 1 83 ? 8.089 -24.098 -28.282 1.00 70.31 83 GLN A C 1
ATOM 688 O O . GLN A 1 83 ? 7.902 -25.274 -27.992 1.00 70.31 83 GLN A O 1
ATOM 693 N N . ILE A 1 84 ? 7.708 -23.104 -27.470 1.00 76.75 84 ILE A N 1
ATOM 694 C CA . ILE A 1 84 ? 7.043 -23.350 -26.178 1.00 76.75 84 ILE A CA 1
ATOM 695 C C . ILE A 1 84 ? 5.691 -24.042 -26.396 1.00 76.75 84 ILE A C 1
ATOM 697 O O . ILE A 1 84 ? 5.368 -24.992 -25.686 1.00 76.75 84 ILE A O 1
ATOM 701 N N . ARG A 1 85 ? 4.912 -23.623 -27.403 1.00 78.94 85 ARG A N 1
ATOM 702 C CA . ARG A 1 85 ? 3.641 -24.280 -27.757 1.00 78.94 85 ARG A CA 1
ATOM 703 C C . ARG A 1 85 ? 3.837 -25.721 -28.222 1.00 78.94 85 ARG A C 1
ATOM 705 O O . ARG A 1 85 ? 3.039 -26.575 -27.850 1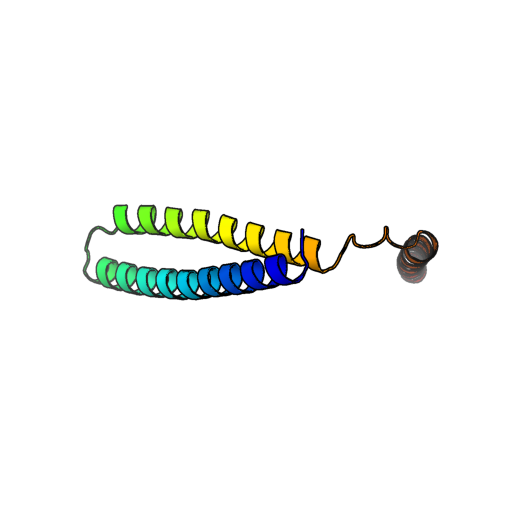.00 78.94 85 ARG A O 1
ATOM 712 N N . GLN A 1 86 ? 4.870 -25.996 -29.017 1.00 76.88 86 GLN A N 1
ATOM 713 C CA . GLN A 1 86 ? 5.207 -27.349 -29.459 1.00 76.88 86 GLN A CA 1
ATOM 714 C C . GLN A 1 86 ? 5.694 -28.217 -28.296 1.00 76.88 86 GLN A C 1
ATOM 716 O O . GLN A 1 86 ? 5.306 -29.376 -28.225 1.00 76.88 86 GLN A O 1
ATOM 721 N N . MET A 1 87 ? 6.468 -27.657 -27.362 1.00 71.44 87 MET A N 1
ATOM 722 C CA . MET A 1 87 ? 6.933 -28.367 -26.167 1.00 71.44 87 MET A CA 1
ATOM 723 C C . MET A 1 87 ? 5.756 -28.764 -25.270 1.00 71.44 87 MET A C 1
ATOM 725 O O . MET A 1 87 ? 5.594 -29.935 -24.960 1.00 71.44 87 MET A O 1
ATOM 729 N N . VAL A 1 88 ? 4.859 -27.819 -24.964 1.00 80.62 88 VAL A N 1
ATOM 730 C CA . VAL A 1 88 ? 3.654 -28.091 -24.161 1.00 80.62 88 VAL A CA 1
ATOM 731 C C . VAL A 1 88 ? 2.716 -29.076 -24.867 1.00 80.62 88 VAL A C 1
ATOM 733 O O . VAL A 1 88 ? 2.132 -29.934 -24.214 1.00 80.62 88 VAL A O 1
ATOM 736 N N . ARG A 1 89 ? 2.567 -28.988 -26.197 1.00 81.62 89 ARG A N 1
ATOM 737 C CA . ARG A 1 89 ? 1.772 -29.959 -26.969 1.00 81.62 89 ARG A CA 1
ATOM 738 C C . ARG A 1 89 ? 2.380 -31.363 -26.894 1.00 81.62 89 ARG A C 1
ATOM 740 O O . ARG A 1 89 ? 1.642 -32.317 -26.688 1.00 81.62 89 ARG A O 1
ATOM 747 N N . LYS A 1 90 ? 3.702 -31.475 -27.024 1.00 70.19 90 LYS A N 1
ATOM 748 C CA . LYS A 1 90 ? 4.422 -32.748 -26.957 1.00 70.19 90 LYS A CA 1
ATOM 749 C C . LYS A 1 90 ? 4.336 -33.383 -25.565 1.00 70.19 90 LYS A C 1
ATOM 751 O O . LYS A 1 90 ? 4.067 -34.573 -25.472 1.00 70.19 90 LYS A O 1
ATOM 756 N N . ASP A 1 91 ? 4.456 -32.588 -24.504 1.00 70.88 91 ASP A N 1
ATOM 757 C CA . ASP A 1 91 ? 4.331 -33.070 -23.121 1.00 70.88 91 ASP A CA 1
ATOM 758 C C . ASP A 1 91 ? 2.916 -33.596 -22.804 1.00 70.88 91 ASP A C 1
ATOM 760 O O . ASP A 1 91 ? 2.758 -34.483 -21.970 1.00 70.88 91 ASP A O 1
ATOM 764 N N . ILE A 1 92 ? 1.879 -33.072 -23.471 1.00 74.50 92 ILE A N 1
ATOM 765 C CA . ILE A 1 92 ? 0.494 -33.562 -23.349 1.00 74.50 92 ILE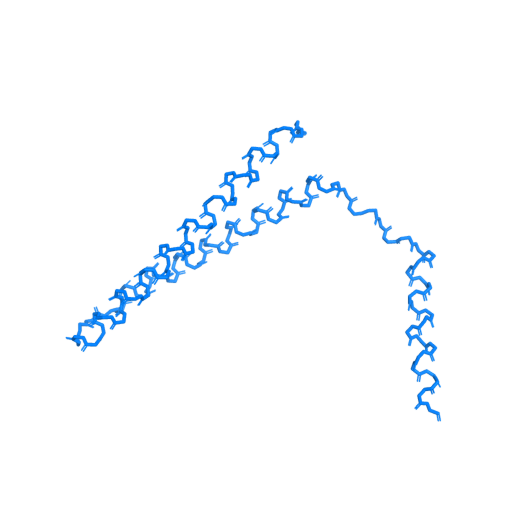 A CA 1
ATOM 766 C C . ILE A 1 92 ? 0.292 -34.862 -24.144 1.00 74.50 92 ILE A C 1
ATOM 768 O O . ILE A 1 92 ? -0.445 -35.741 -23.702 1.00 74.50 92 ILE A O 1
ATOM 772 N N . GLU A 1 93 ? 0.939 -34.999 -25.302 1.00 70.06 93 GLU A N 1
ATOM 773 C CA . GLU A 1 93 ? 0.852 -36.195 -26.151 1.00 70.06 93 GLU A CA 1
ATOM 774 C C . GLU A 1 93 ? 1.677 -37.375 -25.604 1.00 70.06 93 GLU A C 1
ATOM 776 O O . GLU A 1 93 ? 1.275 -38.518 -25.782 1.00 70.06 93 GLU A O 1
ATOM 781 N N . GLU A 1 94 ? 2.781 -37.124 -24.891 1.00 66.00 94 GLU A N 1
ATOM 782 C CA . GLU A 1 94 ? 3.609 -38.165 -24.252 1.00 66.00 94 GLU A CA 1
ATOM 783 C C . GLU A 1 94 ? 3.038 -38.683 -22.912 1.00 66.00 94 GLU A C 1
ATOM 785 O O . GLU A 1 94 ? 3.572 -39.637 -22.346 1.00 66.00 94 GLU A O 1
ATOM 790 N N . GLN A 1 95 ? 1.954 -38.087 -22.395 1.00 59.62 95 GLN A N 1
ATOM 791 C CA . GLN A 1 95 ? 1.264 -38.539 -21.175 1.00 59.62 95 GLN A CA 1
ATOM 792 C C . GLN A 1 95 ? 0.107 -39.533 -21.419 1.00 59.62 95 GLN A C 1
ATOM 794 O O . GLN A 1 95 ? -0.585 -39.897 -20.463 1.00 59.62 95 GLN A O 1
ATOM 799 N N . HIS A 1 96 ? -0.085 -40.008 -22.655 1.00 54.25 96 HIS A N 1
ATOM 800 C CA . HIS A 1 96 ? -1.078 -41.024 -23.041 1.00 54.25 96 HIS A CA 1
ATOM 801 C C . HIS A 1 96 ? -0.433 -42.234 -23.725 1.00 54.25 96 HIS A C 1
ATOM 803 O O . HIS A 1 96 ? -1.002 -43.340 -23.567 1.00 54.25 96 HIS A O 1
#

Foldseek 3Di:
DDLVVLVVVLVVLVVVLVVLVVVLVVLVVVLVVCVVVVHDCPVSVVVSVVSVVVSVVSVVVNVVSVCVNVPPPPDPDVVVVVVVVVVVVVVVVVVD

Sequence (96 aa):
MDREMLQRHLEQAQRHVAQRERHIAEQELRINDLARLGQDTTEAHKLLDNFYASQVQHIQHRDRILRELAGPVPPPDPDRTDQIRQMVRKDIEEQH

Radius of gyration: 22.45 Å; Cα contacts (8 Å, |Δi|>4): 36; chains: 1; bounding box: 34×52×57 Å